Protein AF-A0A392P7M0-F1 (afdb_monomer_lite)

pLDDT: mean 86.57, std 10.24, range [55.88, 96.44]

Foldseek 3Di:
DQVPDPVNVVLLVVLQPDDDDDPPVVRVVVSVVSSVVSSVVCCCVPVNPLVVQLVVLVVQLVVLVVCCVVVNDDPVSVVSNVVSVVSNVVSVVSVVVVVVVVVVVCCVVPVVVPDCVPVD

Structure (mmCIF, N/CA/C/O backbone):
data_AF-A0A392P7M0-F1
#
_entry.id   AF-A0A392P7M0-F1
#
loop_
_atom_site.group_PDB
_atom_site.id
_atom_site.type_symbol
_atom_site.label_atom_id
_atom_site.label_alt_id
_atom_site.label_comp_id
_atom_site.label_asym_id
_atom_site.label_entity_id
_atom_site.label_seq_id
_atom_site.pdbx_PDB_ins_code
_atom_site.Cartn_x
_atom_site.Cartn_y
_atom_site.Cartn_z
_atom_site.occupancy
_atom_site.B_iso_or_equiv
_atom_site.auth_seq_id
_atom_site.auth_comp_id
_atom_site.auth_asym_id
_atom_site.auth_atom_id
_atom_site.pdbx_PDB_model_num
ATOM 1 N N . MET A 1 1 ? -11.468 -2.140 -0.548 1.00 60.75 1 MET A N 1
ATOM 2 C CA . MET A 1 1 ? -10.012 -2.309 -0.384 1.00 60.75 1 MET A CA 1
ATOM 3 C C . MET A 1 1 ? -9.651 -3.220 0.798 1.00 60.75 1 MET A C 1
ATOM 5 O O . MET A 1 1 ? -9.309 -4.361 0.562 1.00 60.75 1 MET A O 1
ATOM 9 N N . TRP A 1 2 ? -9.828 -2.813 2.058 1.00 70.56 2 TRP A N 1
ATOM 10 C CA . TRP A 1 2 ? -9.621 -3.670 3.245 1.00 70.56 2 TRP A CA 1
ATOM 11 C C . TRP A 1 2 ? -10.801 -4.584 3.622 1.00 70.56 2 TRP A C 1
ATOM 13 O O . TRP A 1 2 ? -10.614 -5.767 3.862 1.00 70.56 2 TRP A O 1
ATOM 23 N N . SER A 1 3 ? -12.031 -4.063 3.653 1.00 68.94 3 SER A N 1
ATOM 24 C CA . SER A 1 3 ? -13.240 -4.804 4.061 1.00 68.94 3 SER A CA 1
ATOM 25 C C . SER A 1 3 ? -13.687 -5.896 3.083 1.00 68.94 3 SER A C 1
ATOM 27 O O . SER A 1 3 ? -14.478 -6.755 3.455 1.00 68.94 3 SER A O 1
ATOM 29 N N . LEU A 1 4 ? -13.195 -5.843 1.843 1.00 71.56 4 LEU A N 1
ATOM 30 C CA . LEU A 1 4 ? -13.484 -6.819 0.788 1.00 71.56 4 LEU A CA 1
ATOM 31 C C . LEU A 1 4 ? -12.429 -7.931 0.719 1.00 71.56 4 LEU A C 1
ATOM 33 O O . LEU A 1 4 ? -12.645 -8.921 0.033 1.00 71.56 4 LEU A O 1
ATOM 37 N N . HIS A 1 5 ? -11.296 -7.767 1.408 1.00 78.88 5 HIS A N 1
ATOM 38 C CA . HIS A 1 5 ? -10.253 -8.781 1.450 1.00 78.88 5 HIS A CA 1
ATOM 39 C C . HIS A 1 5 ? -10.691 -9.918 2.379 1.00 78.88 5 HIS A C 1
ATOM 41 O O . HIS A 1 5 ? -11.083 -9.661 3.520 1.00 78.88 5 HIS A O 1
ATOM 47 N N . GLU A 1 6 ? -10.600 -11.166 1.919 1.00 79.62 6 GLU A N 1
ATOM 48 C CA . GLU A 1 6 ? -11.081 -12.342 2.664 1.00 79.62 6 GLU A CA 1
ATOM 49 C C . GLU A 1 6 ? -10.452 -12.438 4.064 1.00 79.62 6 GLU A C 1
ATOM 51 O O . GLU A 1 6 ? -11.152 -12.633 5.062 1.00 79.62 6 GLU A O 1
ATOM 56 N N . ASP A 1 7 ? -9.148 -12.161 4.162 1.00 85.06 7 ASP A N 1
ATOM 57 C CA . ASP A 1 7 ? -8.425 -12.158 5.439 1.00 85.06 7 ASP A CA 1
ATOM 58 C C . ASP A 1 7 ? -8.918 -11.128 6.455 1.00 85.06 7 ASP A C 1
ATOM 60 O O . ASP A 1 7 ? -8.774 -11.344 7.658 1.00 85.06 7 ASP A O 1
ATOM 64 N N . CYS A 1 8 ? -9.552 -10.035 6.024 1.00 86.12 8 CYS A N 1
ATOM 65 C CA . CYS A 1 8 ? -10.062 -9.020 6.944 1.00 86.12 8 CYS A CA 1
ATOM 66 C C . CYS A 1 8 ? -11.082 -9.626 7.917 1.00 86.12 8 CYS A C 1
ATOM 68 O O . CYS A 1 8 ? -10.995 -9.440 9.135 1.00 86.12 8 CYS A O 1
ATOM 70 N N . LYS A 1 9 ? -12.007 -10.442 7.394 1.00 88.06 9 LYS A N 1
ATOM 71 C CA . LYS A 1 9 ? -13.014 -11.140 8.204 1.00 88.06 9 LYS A CA 1
ATOM 72 C C . LYS A 1 9 ? -12.368 -12.160 9.142 1.00 88.06 9 LYS A C 1
ATOM 74 O O . LYS A 1 9 ? -12.773 -12.266 10.304 1.00 88.06 9 LYS A O 1
ATOM 79 N N . ASN A 1 10 ? -11.348 -12.871 8.667 1.00 90.75 10 ASN A N 1
ATOM 80 C CA . ASN A 1 10 ? -10.620 -13.869 9.453 1.00 90.75 10 ASN A CA 1
ATOM 81 C C . ASN A 1 10 ? -9.851 -13.223 10.617 1.00 90.75 10 ASN A C 1
ATOM 83 O O . ASN A 1 10 ? -9.891 -13.715 11.748 1.00 90.75 10 ASN A O 1
ATOM 87 N N . ILE A 1 11 ? -9.215 -12.073 10.383 1.00 90.50 11 ILE A N 1
ATOM 88 C CA . ILE A 1 11 ? -8.482 -11.312 11.406 1.00 90.50 11 ILE A CA 1
ATOM 89 C C . ILE A 1 11 ? -9.434 -10.761 12.462 1.00 90.50 11 ILE A C 1
ATOM 91 O O . ILE A 1 11 ? -9.153 -10.863 13.659 1.00 90.50 11 ILE A O 1
ATOM 95 N N . ILE A 1 12 ? -10.576 -10.211 12.039 1.00 91.50 12 ILE A N 1
ATOM 96 C CA . ILE A 1 12 ? -11.597 -9.725 12.969 1.00 91.50 12 ILE A CA 1
ATOM 97 C C . ILE A 1 12 ? -12.090 -10.881 13.835 1.00 91.50 12 ILE A C 1
ATOM 99 O O . ILE A 1 12 ? -12.042 -10.778 15.058 1.00 91.50 12 ILE A O 1
ATOM 103 N N . THR A 1 13 ? -12.498 -11.990 13.218 1.00 91.62 13 THR A N 1
ATOM 104 C CA . THR A 1 13 ? -13.073 -13.141 13.928 1.00 91.62 13 THR A CA 1
ATOM 105 C C . THR A 1 13 ? -12.082 -13.729 14.929 1.00 91.62 13 THR A C 1
ATOM 107 O O . THR A 1 13 ? -12.406 -13.828 16.111 1.00 91.62 13 THR A O 1
ATOM 110 N N . SER A 1 14 ? -10.853 -14.026 14.496 1.00 93.25 14 SER A N 1
ATOM 111 C CA . SER A 1 14 ? -9.810 -14.599 15.361 1.00 93.25 14 SER A CA 1
ATOM 112 C C . SER A 1 14 ? -9.422 -13.673 16.518 1.00 93.25 14 SER A C 1
ATOM 114 O O . SER A 1 14 ? -9.274 -14.115 17.656 1.00 93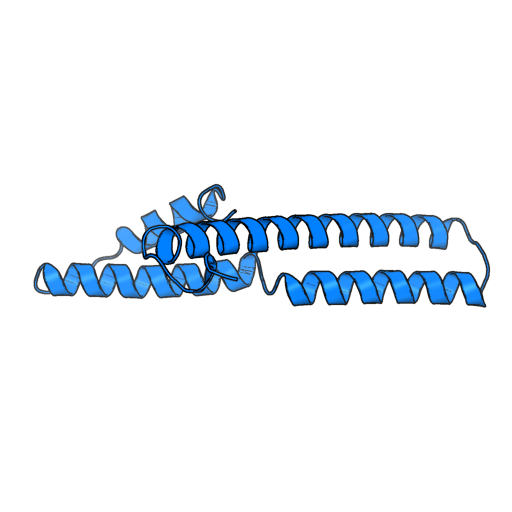.25 14 SER A O 1
ATOM 116 N N . SER A 1 15 ? -9.313 -12.364 16.266 1.00 93.06 15 SER A N 1
ATOM 117 C CA . SER A 1 15 ? -9.061 -11.373 17.316 1.00 93.06 15 SER A CA 1
ATOM 118 C C . SER A 1 15 ? -10.234 -11.241 18.288 1.00 93.06 15 SER A C 1
ATOM 120 O O . SER A 1 15 ? -10.032 -10.983 19.475 1.00 93.06 15 SER A O 1
ATOM 122 N N . TRP A 1 16 ? -11.471 -11.398 17.814 1.00 93.25 16 TRP A N 1
ATOM 123 C CA . TRP A 1 16 ? -12.661 -11.218 18.643 1.00 93.25 16 TRP A CA 1
ATOM 124 C C . TRP A 1 16 ? -12.946 -12.416 19.550 1.00 93.25 16 TRP A C 1
ATOM 126 O O . TRP A 1 16 ? -13.467 -12.229 20.654 1.00 93.25 16 TRP A O 1
ATOM 136 N N . THR A 1 17 ? -12.585 -13.627 19.120 1.00 92.75 17 THR A N 1
ATOM 137 C CA . THR A 1 17 ? -12.767 -14.869 19.890 1.00 92.75 17 THR A CA 1
ATOM 138 C C . THR A 1 17 ? -11.828 -14.987 21.084 1.00 92.75 17 THR A C 1
ATOM 140 O O . THR A 1 17 ? -12.154 -15.667 22.052 1.00 92.75 17 THR A O 1
ATOM 143 N N . GLU A 1 18 ? -10.684 -14.306 21.064 1.00 91.62 18 GLU A N 1
ATOM 144 C CA . GLU A 1 18 ? -9.751 -14.332 22.187 1.00 91.62 18 GLU A CA 1
ATOM 145 C C . GLU A 1 18 ? -10.363 -13.720 23.463 1.00 91.62 18 GLU A C 1
ATOM 147 O O . GLU A 1 18 ? -10.937 -12.618 23.456 1.00 91.62 18 GLU A O 1
ATOM 152 N N . VAL A 1 19 ? -10.180 -14.431 24.577 1.00 90.94 19 VAL A N 1
ATOM 153 C CA . VAL A 1 19 ? -10.733 -14.093 25.892 1.00 90.94 19 VAL A CA 1
ATOM 154 C C . VAL A 1 19 ? -10.088 -12.818 26.444 1.00 90.94 19 VAL A C 1
ATOM 1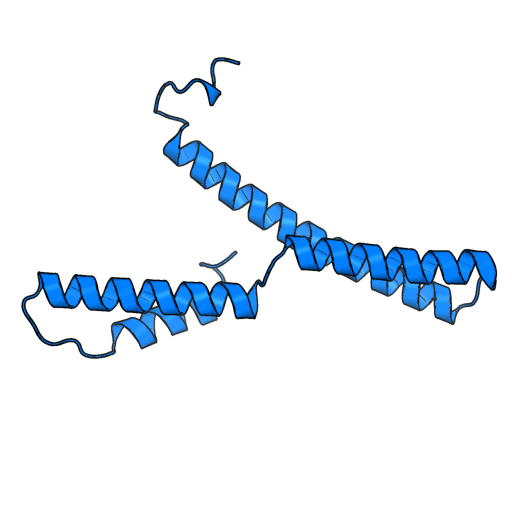56 O O . VAL A 1 19 ? -8.887 -12.594 26.309 1.00 90.94 19 VAL A O 1
ATOM 159 N N . ALA A 1 20 ? -10.903 -11.979 27.078 1.00 90.56 20 ALA A N 1
ATOM 160 C CA . ALA A 1 20 ? -10.463 -10.872 27.918 1.00 90.56 20 ALA A CA 1
ATOM 161 C C . ALA A 1 20 ? -11.323 -10.886 29.186 1.00 90.56 20 ALA A C 1
ATOM 163 O O . ALA A 1 20 ? -12.530 -11.117 29.105 1.00 90.56 20 ALA A O 1
ATOM 164 N N . ILE A 1 21 ? -10.698 -10.681 30.344 1.00 91.62 21 ILE A N 1
ATOM 165 C CA . ILE A 1 21 ? -11.340 -10.788 31.658 1.00 91.62 21 ILE A CA 1
ATOM 166 C C . ILE A 1 21 ? -11.402 -9.396 32.283 1.00 91.62 21 ILE A C 1
ATOM 168 O O . ILE A 1 21 ? -10.419 -8.660 32.263 1.00 91.62 21 ILE A O 1
ATOM 172 N N . GLY A 1 22 ? -12.560 -9.032 32.826 1.00 93.25 22 GLY A N 1
ATOM 173 C CA . GLY A 1 22 ? -12.791 -7.754 33.491 1.00 93.25 22 GLY A CA 1
ATOM 174 C C . GLY A 1 22 ? -14.254 -7.342 33.400 1.00 93.25 22 GLY A C 1
ATOM 175 O O . GLY A 1 22 ? -15.111 -8.132 33.003 1.00 93.25 22 GLY A O 1
ATOM 176 N N . CYS A 1 23 ? -14.554 -6.090 33.748 1.00 94.75 23 CYS A N 1
ATOM 177 C CA . CYS A 1 23 ? -15.900 -5.560 33.549 1.00 94.75 23 CYS A CA 1
ATOM 178 C C . CYS A 1 23 ? -16.229 -5.458 32.044 1.00 94.75 23 CYS A C 1
ATOM 180 O O . CYS A 1 23 ? -15.314 -5.313 31.226 1.00 94.75 23 CYS A O 1
ATOM 182 N N . PRO A 1 24 ? -17.515 -5.481 31.648 1.00 93.38 24 PRO A N 1
ATOM 183 C CA . PRO A 1 24 ? -17.906 -5.474 30.235 1.00 93.38 24 PRO A CA 1
ATOM 184 C C . PRO A 1 24 ? -17.261 -4.350 29.409 1.00 93.38 24 PRO A C 1
ATOM 186 O O . PRO A 1 24 ? -16.813 -4.577 28.286 1.00 93.38 24 PRO A O 1
ATOM 189 N N . MET A 1 25 ? -17.137 -3.152 29.992 1.00 94.88 25 MET A N 1
ATOM 190 C CA . MET A 1 25 ? -16.510 -2.002 29.333 1.00 94.88 25 MET A CA 1
ATOM 191 C C . MET A 1 25 ? -15.006 -2.205 29.103 1.00 94.88 25 MET A C 1
ATOM 193 O O . MET A 1 25 ? -14.479 -1.865 28.043 1.00 94.88 25 MET A O 1
ATOM 197 N N . TYR A 1 26 ? -14.312 -2.799 30.077 1.00 95.25 26 TYR A N 1
ATOM 198 C CA . TYR A 1 26 ? -12.895 -3.130 29.956 1.00 95.25 26 TYR A CA 1
ATOM 199 C C . TYR A 1 26 ? -12.668 -4.202 28.886 1.00 95.25 26 TYR A C 1
ATOM 201 O O . TYR A 1 26 ? -11.817 -4.033 28.014 1.00 95.25 26 TYR A O 1
ATOM 209 N N . VAL A 1 27 ? -13.477 -5.267 28.902 1.00 94.69 27 VAL A N 1
ATOM 210 C CA . VAL A 1 27 ? -13.421 -6.351 27.910 1.00 94.69 27 VAL A CA 1
ATOM 211 C C . VAL A 1 27 ? -13.581 -5.795 26.496 1.00 94.69 27 VAL A C 1
ATOM 213 O O . VAL A 1 27 ? -12.784 -6.120 25.616 1.00 94.69 27 VAL A O 1
ATOM 216 N N . LEU A 1 28 ? -14.561 -4.912 26.281 1.00 93.75 28 LEU A N 1
ATOM 217 C CA . LEU A 1 28 ? -14.767 -4.260 24.989 1.00 93.75 28 LEU A CA 1
ATOM 218 C C . LEU A 1 28 ? -13.547 -3.428 24.565 1.00 93.75 28 LEU A C 1
ATOM 220 O O . LEU A 1 28 ? -13.074 -3.568 23.437 1.00 93.75 28 LEU A O 1
ATOM 224 N N . ASN A 1 29 ? -13.012 -2.595 25.463 1.00 95.19 29 ASN A N 1
ATOM 225 C CA . ASN A 1 29 ? -11.856 -1.749 25.169 1.00 95.19 29 ASN A CA 1
ATOM 226 C C . ASN A 1 29 ? -10.625 -2.578 24.768 1.00 95.19 29 ASN A C 1
ATOM 228 O O . ASN A 1 29 ? -9.997 -2.294 23.747 1.00 95.19 29 ASN A O 1
ATOM 232 N N . VAL A 1 30 ? -10.323 -3.639 25.522 1.00 95.38 30 VAL A N 1
ATOM 233 C CA . VAL A 1 30 ? -9.193 -4.537 25.243 1.00 95.38 30 VAL A CA 1
ATOM 234 C C . VAL A 1 30 ? -9.354 -5.213 23.884 1.00 95.38 30 VAL A C 1
ATOM 236 O O . VAL A 1 30 ? -8.418 -5.199 23.081 1.00 95.38 30 VAL A O 1
ATOM 239 N N . LYS A 1 31 ? -10.546 -5.749 23.586 1.00 94.88 31 LYS A N 1
ATOM 240 C CA . LYS A 1 31 ? -10.826 -6.388 22.292 1.00 94.88 31 LYS A CA 1
ATOM 241 C C . LYS A 1 31 ? -10.658 -5.415 21.125 1.00 94.88 31 LYS A C 1
ATOM 243 O O . LYS A 1 31 ? -10.012 -5.761 20.137 1.00 94.88 31 LYS A O 1
ATOM 248 N N . LEU A 1 32 ? -11.168 -4.188 21.254 1.00 94.94 32 LEU A N 1
ATOM 249 C CA . LEU A 1 32 ? -11.025 -3.146 20.233 1.00 94.94 32 LEU A CA 1
ATOM 250 C C . LEU A 1 32 ? -9.569 -2.711 20.043 1.00 94.94 32 LEU A C 1
ATOM 252 O O . LEU A 1 32 ? -9.115 -2.582 18.906 1.00 94.94 32 LEU A O 1
ATOM 256 N N . LYS A 1 33 ? -8.822 -2.507 21.134 1.00 95.00 33 LYS A N 1
ATOM 257 C CA . LYS A 1 33 ? -7.408 -2.115 21.077 1.00 95.00 33 LYS A CA 1
ATOM 258 C C . LYS A 1 33 ? -6.570 -3.187 20.382 1.00 95.00 33 LYS A C 1
ATOM 260 O O . LYS A 1 33 ? -5.852 -2.876 19.437 1.00 95.00 33 LYS A O 1
ATOM 265 N N . ARG A 1 34 ? -6.742 -4.452 20.774 1.00 94.81 34 ARG A N 1
ATOM 266 C CA . ARG A 1 34 ? -6.074 -5.591 20.131 1.00 94.81 34 ARG A CA 1
ATOM 267 C C . ARG A 1 34 ? -6.426 -5.694 18.649 1.00 94.81 34 ARG A C 1
ATOM 269 O O . ARG A 1 34 ? -5.537 -5.869 17.819 1.00 94.81 34 ARG A O 1
ATOM 276 N N . LEU A 1 35 ? -7.711 -5.585 18.309 1.00 94.38 35 LEU A N 1
ATOM 277 C CA . LEU A 1 35 ? -8.155 -5.637 16.919 1.00 94.38 35 LEU A CA 1
ATOM 278 C C . LEU A 1 35 ? -7.523 -4.517 16.086 1.00 94.38 35 LEU A C 1
ATOM 280 O O . LEU A 1 35 ? -7.023 -4.781 14.996 1.00 94.38 35 LEU A O 1
ATOM 284 N N . LYS A 1 36 ? -7.496 -3.288 16.609 1.00 92.69 36 LYS A N 1
ATOM 285 C CA . LYS A 1 36 ? -6.849 -2.146 15.958 1.00 92.69 36 LYS A CA 1
ATOM 286 C C . LYS A 1 36 ? -5.376 -2.424 15.661 1.00 92.69 36 LYS A C 1
ATOM 288 O O . LYS A 1 36 ? -4.925 -2.119 14.559 1.00 92.69 36 LYS A O 1
ATOM 293 N N . ASP A 1 37 ? -4.639 -2.984 16.614 1.00 92.75 37 ASP A N 1
ATOM 294 C CA . ASP A 1 37 ? -3.212 -3.259 16.436 1.00 92.75 37 ASP A CA 1
ATOM 295 C C . ASP A 1 37 ? -2.980 -4.365 15.397 1.00 92.75 37 ASP A C 1
ATOM 297 O O . ASP A 1 37 ? -2.173 -4.183 14.486 1.00 92.75 37 ASP A O 1
ATOM 301 N N . LYS A 1 38 ? -3.766 -5.451 15.434 1.00 91.69 38 LYS A N 1
ATOM 302 C CA . LYS A 1 38 ? -3.715 -6.506 14.406 1.00 91.69 38 LYS A CA 1
ATOM 303 C C . LYS A 1 38 ? -4.031 -5.978 13.007 1.00 91.69 38 LYS A C 1
ATOM 305 O O . LYS A 1 38 ? -3.298 -6.271 12.068 1.00 91.69 38 LYS A O 1
ATOM 310 N N . LEU A 1 39 ? -5.084 -5.170 12.867 1.00 89.75 39 LEU A N 1
ATOM 311 C CA . LEU A 1 39 ? -5.458 -4.574 11.581 1.00 89.75 39 LEU A CA 1
ATOM 312 C C . LEU A 1 39 ? -4.392 -3.603 11.067 1.00 89.75 39 LEU A C 1
ATOM 314 O O . LEU A 1 39 ? -4.152 -3.553 9.866 1.00 89.75 39 LEU A O 1
ATOM 318 N N . LYS A 1 40 ? -3.726 -2.851 11.952 1.00 87.50 40 LYS A N 1
ATOM 319 C CA . LYS A 1 40 ? -2.605 -1.983 11.564 1.00 87.50 40 LYS A CA 1
ATOM 320 C C . LYS A 1 40 ? -1.428 -2.779 11.011 1.00 87.50 40 LYS A C 1
ATOM 322 O O . LYS A 1 40 ? -0.888 -2.392 9.977 1.00 87.50 40 LYS A O 1
ATOM 327 N N . THR A 1 41 ? -1.035 -3.852 11.694 1.00 88.69 41 THR A N 1
ATOM 328 C CA . THR A 1 41 ? 0.058 -4.723 11.246 1.00 88.69 41 THR A CA 1
ATOM 329 C C . THR A 1 41 ? -0.290 -5.373 9.915 1.00 88.69 41 THR A C 1
ATOM 331 O O . THR A 1 41 ? 0.447 -5.197 8.952 1.00 88.69 41 THR A O 1
ATOM 334 N N . TRP A 1 42 ? -1.469 -5.990 9.819 1.00 89.50 42 TRP A N 1
ATOM 335 C CA . TRP A 1 42 ? -1.944 -6.610 8.584 1.00 89.50 42 TRP A CA 1
ATOM 336 C C . TRP A 1 42 ? -2.016 -5.623 7.417 1.00 89.50 42 TRP A C 1
ATOM 338 O O . TRP A 1 42 ? -1.551 -5.922 6.322 1.00 89.50 42 TRP A O 1
ATOM 348 N N . ASN A 1 43 ? -2.521 -4.407 7.648 1.00 84.62 43 ASN A N 1
ATOM 349 C CA . ASN A 1 43 ? -2.563 -3.382 6.611 1.00 84.62 43 ASN A CA 1
ATOM 350 C C . ASN A 1 43 ? -1.159 -3.033 6.096 1.00 84.62 43 ASN A C 1
ATOM 352 O O . ASN A 1 43 ? -0.968 -2.838 4.900 1.00 84.62 43 ASN A O 1
ATOM 356 N N . LYS A 1 44 ? -0.165 -2.974 6.989 1.00 82.25 44 LYS A N 1
ATOM 357 C CA . LYS A 1 44 ? 1.228 -2.729 6.604 1.00 82.25 44 LYS A CA 1
ATOM 358 C C . LYS A 1 44 ? 1.852 -3.926 5.880 1.00 82.25 44 LYS A C 1
ATOM 360 O O . LYS A 1 44 ? 2.666 -3.713 4.996 1.00 82.25 44 LYS A O 1
ATOM 365 N N . GLU A 1 45 ? 1.510 -5.154 6.243 1.00 83.44 45 GLU A N 1
ATOM 366 C CA . GLU A 1 45 ? 2.081 -6.355 5.620 1.00 83.44 45 GLU A CA 1
ATOM 367 C C . GLU A 1 45 ? 1.472 -6.648 4.245 1.00 83.44 45 GLU A C 1
ATOM 369 O O . GLU A 1 45 ? 2.200 -6.989 3.319 1.00 83.44 45 GLU A O 1
ATOM 374 N N . VAL A 1 46 ? 0.157 -6.474 4.094 1.00 81.12 46 VAL A N 1
ATOM 375 C CA . VAL A 1 46 ? -0.568 -6.822 2.861 1.00 81.12 46 VAL A CA 1
ATOM 376 C C . VAL A 1 46 ? -0.634 -5.663 1.874 1.00 81.12 46 VAL A C 1
ATOM 378 O O . VAL A 1 46 ? -0.420 -5.858 0.680 1.00 81.12 46 VAL A O 1
ATOM 381 N N . PHE A 1 47 ? -0.910 -4.448 2.351 1.00 76.06 47 PHE A N 1
ATOM 382 C CA . PHE A 1 47 ? -1.046 -3.273 1.482 1.00 76.06 47 PHE A CA 1
ATOM 383 C C . PHE A 1 47 ? 0.196 -2.377 1.496 1.00 76.06 47 PHE A C 1
ATOM 385 O O . PHE A 1 47 ? 0.372 -1.568 0.584 1.00 76.06 47 PHE A O 1
ATOM 392 N N . GLY A 1 48 ? 1.075 -2.528 2.493 1.00 80.12 48 GLY A N 1
ATOM 393 C CA . GLY A 1 48 ? 2.340 -1.801 2.572 1.00 80.12 48 GLY A CA 1
ATOM 394 C C . GLY A 1 48 ? 2.184 -0.287 2.527 1.00 80.12 48 GLY A C 1
ATOM 395 O O . GLY A 1 48 ? 1.172 0.288 2.937 1.00 80.12 48 GLY A O 1
ATOM 396 N N . ASN A 1 49 ? 3.233 0.376 2.042 1.00 83.50 49 ASN A N 1
ATOM 397 C CA . ASN A 1 49 ? 3.149 1.779 1.670 1.00 83.50 49 ASN A CA 1
ATOM 398 C C . ASN A 1 49 ? 2.904 1.872 0.164 1.00 83.50 49 ASN A C 1
ATOM 400 O O . ASN A 1 49 ? 3.839 1.781 -0.628 1.00 83.50 49 ASN A O 1
ATOM 404 N N . VAL A 1 50 ? 1.647 2.106 -0.210 1.00 85.31 50 VAL A N 1
ATOM 405 C CA . VAL A 1 50 ? 1.223 2.235 -1.611 1.00 85.31 50 VAL A CA 1
ATOM 406 C C . VAL A 1 50 ? 2.038 3.291 -2.372 1.00 85.31 50 VAL A C 1
ATOM 408 O O . VAL A 1 50 ? 2.382 3.086 -3.530 1.00 85.31 50 VAL A O 1
ATOM 411 N N . HIS A 1 51 ? 2.454 4.371 -1.704 1.00 86.75 51 HIS A N 1
ATOM 412 C CA . HIS A 1 51 ? 3.288 5.416 -2.310 1.00 86.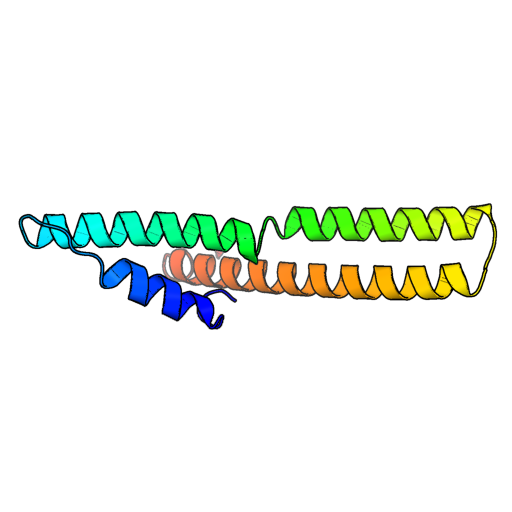75 51 HIS A CA 1
ATOM 413 C C . HIS A 1 51 ? 4.712 4.925 -2.586 1.00 86.75 51 HIS A C 1
ATOM 415 O O . HIS A 1 51 ? 5.309 5.296 -3.592 1.00 86.75 51 HIS A O 1
ATOM 421 N N . SER A 1 52 ? 5.262 4.095 -1.693 1.00 88.69 52 SER A N 1
ATOM 422 C CA . SER A 1 52 ? 6.567 3.469 -1.912 1.00 88.69 52 SER A CA 1
ATOM 423 C C . SER A 1 52 ? 6.509 2.497 -3.085 1.00 88.69 52 SER A C 1
ATOM 425 O O . SER A 1 52 ? 7.392 2.551 -3.928 1.00 88.69 52 SER A O 1
ATOM 427 N N . TYR A 1 53 ? 5.445 1.693 -3.199 1.00 88.94 53 TYR A N 1
ATOM 428 C CA . TYR A 1 53 ? 5.293 0.766 -4.324 1.00 88.94 53 TYR A CA 1
ATOM 429 C C . TYR A 1 53 ? 5.234 1.471 -5.679 1.00 88.94 53 TYR A C 1
ATOM 431 O O . TYR A 1 53 ? 5.908 1.030 -6.604 1.00 88.94 53 TYR A O 1
ATOM 439 N N . VAL A 1 54 ? 4.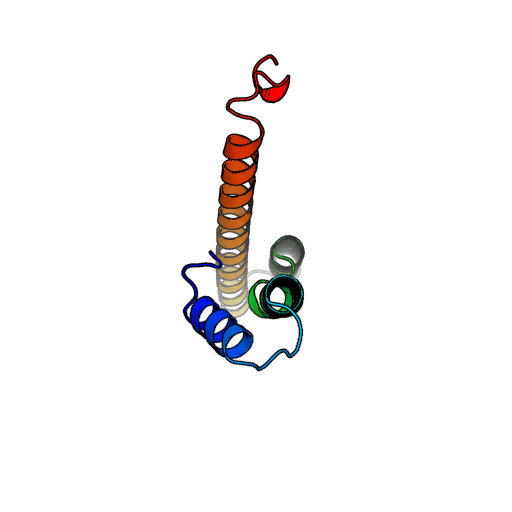491 2.579 -5.788 1.00 92.88 54 VAL A N 1
ATOM 440 C CA . VAL A 1 54 ? 4.480 3.393 -7.016 1.00 92.88 54 VAL A CA 1
ATOM 441 C C . VAL A 1 54 ? 5.882 3.919 -7.314 1.00 92.88 54 VAL A C 1
ATOM 443 O O . VAL A 1 54 ? 6.399 3.694 -8.402 1.00 92.88 54 VAL A O 1
ATOM 446 N N . LYS A 1 55 ? 6.548 4.524 -6.323 1.00 93.62 55 LYS A N 1
ATOM 447 C CA . LYS A 1 55 ? 7.896 5.083 -6.493 1.00 93.62 55 LYS A CA 1
ATOM 448 C C . LYS A 1 55 ? 8.931 4.035 -6.914 1.00 93.62 55 LYS A C 1
ATOM 450 O O . LYS A 1 55 ? 9.830 4.331 -7.698 1.00 93.62 55 LYS A O 1
ATOM 455 N N . ASP A 1 56 ? 8.849 2.829 -6.363 1.00 93.94 56 ASP A N 1
ATOM 456 C CA . ASP A 1 56 ? 9.776 1.747 -6.687 1.00 93.94 56 ASP A CA 1
ATOM 457 C C . ASP A 1 56 ? 9.485 1.164 -8.082 1.00 93.94 56 ASP A C 1
ATOM 459 O O . ASP A 1 56 ? 10.424 0.896 -8.833 1.00 93.94 56 ASP A O 1
ATOM 463 N N . ALA A 1 57 ? 8.209 1.059 -8.475 1.00 94.25 57 ALA A N 1
ATOM 464 C CA . ALA A 1 57 ? 7.815 0.662 -9.827 1.00 94.25 57 ALA A CA 1
ATOM 465 C C . ALA A 1 57 ? 8.254 1.693 -10.885 1.00 94.25 57 ALA A C 1
ATOM 467 O O . ALA A 1 57 ? 8.834 1.311 -11.901 1.00 94.25 57 ALA A O 1
ATOM 468 N N . GLU A 1 58 ? 8.077 2.992 -10.617 1.00 95.44 58 GLU A N 1
ATOM 469 C CA . GLU A 1 58 ? 8.560 4.083 -11.478 1.00 95.44 58 GLU A CA 1
ATOM 470 C C . GLU A 1 58 ? 10.076 4.013 -11.677 1.00 95.44 58 GLU A C 1
ATOM 472 O O . GLU A 1 58 ? 10.562 4.091 -12.804 1.00 95.44 58 GLU A O 1
ATOM 477 N N . LYS A 1 59 ? 10.839 3.816 -10.594 1.00 96.44 59 LYS A N 1
ATOM 478 C CA . LYS A 1 59 ? 12.299 3.663 -10.674 1.00 96.44 59 LYS A CA 1
ATOM 479 C C . LYS A 1 59 ? 12.714 2.449 -11.499 1.00 96.44 59 LYS A C 1
ATOM 481 O O . LYS A 1 59 ? 13.669 2.544 -12.264 1.00 96.44 59 LYS A O 1
ATOM 486 N N . SER A 1 60 ? 12.026 1.319 -11.336 1.00 95.31 60 SER A N 1
ATOM 487 C CA . SER A 1 60 ? 12.301 0.108 -12.115 1.00 95.31 60 SER A CA 1
ATOM 488 C C . SER A 1 60 ? 12.071 0.351 -13.605 1.00 95.31 60 SER A C 1
ATOM 490 O O . SER A 1 60 ? 12.916 -0.014 -14.421 1.00 95.31 60 SER A O 1
ATOM 492 N N . LEU A 1 61 ? 10.964 1.009 -13.959 1.00 95.44 61 LEU A N 1
ATOM 493 C CA . LEU A 1 61 ? 10.655 1.359 -15.342 1.00 95.44 61 LEU A CA 1
ATOM 494 C C . LEU A 1 61 ? 11.692 2.335 -15.918 1.00 95.44 61 LEU A C 1
ATOM 496 O O . LEU A 1 61 ? 12.247 2.078 -16.983 1.00 95.44 61 LEU A O 1
ATOM 500 N N . GLN A 1 62 ? 12.030 3.398 -15.181 1.00 95.94 62 GLN A N 1
ATOM 501 C CA . GLN A 1 62 ? 13.061 4.362 -15.581 1.00 95.94 62 GLN A CA 1
ATOM 502 C C . GLN A 1 62 ? 14.427 3.705 -15.792 1.00 95.94 62 GLN A C 1
ATOM 504 O O . GLN A 1 62 ? 15.160 4.083 -16.707 1.00 95.94 62 GLN A O 1
ATOM 509 N N . HIS A 1 63 ? 14.784 2.726 -14.958 1.00 95.25 63 HIS A N 1
ATOM 510 C CA . HIS A 1 63 ? 16.034 1.990 -15.102 1.00 95.25 63 HIS A CA 1
ATOM 511 C C . HIS A 1 63 ? 16.075 1.206 -16.419 1.00 95.25 63 HIS A C 1
ATOM 513 O O . HIS A 1 63 ? 17.037 1.342 -17.172 1.00 95.25 63 HIS A O 1
ATOM 519 N N . ILE A 1 64 ? 15.012 0.460 -16.732 1.00 93.38 64 ILE A N 1
ATOM 520 C CA . ILE A 1 64 ? 14.907 -0.318 -17.975 1.00 93.38 64 ILE A CA 1
ATOM 521 C C . ILE A 1 64 ? 14.903 0.609 -19.198 1.00 93.38 64 ILE A C 1
ATOM 523 O O . ILE A 1 64 ? 15.623 0.364 -20.162 1.00 93.38 64 ILE A O 1
ATOM 527 N N . GLN A 1 65 ? 14.172 1.722 -19.142 1.00 92.88 65 GLN A N 1
ATOM 528 C CA . GLN A 1 65 ? 14.152 2.718 -20.219 1.00 92.88 65 GLN A CA 1
ATOM 529 C C . GLN A 1 65 ? 15.522 3.364 -20.443 1.00 92.88 65 GLN A C 1
ATOM 531 O O . GLN A 1 65 ? 15.924 3.596 -21.582 1.00 92.88 65 GLN A O 1
ATOM 536 N N . SER A 1 66 ? 16.274 3.601 -19.366 1.00 94.12 66 SER A N 1
ATOM 537 C CA . SER A 1 66 ? 17.651 4.094 -19.458 1.00 94.12 66 SER A CA 1
ATOM 538 C C . SER A 1 66 ? 18.579 3.067 -20.112 1.00 94.12 66 SER A C 1
ATOM 540 O O . SER A 1 66 ? 19.424 3.449 -20.916 1.00 94.12 66 SER A O 1
ATOM 542 N N . GLN A 1 67 ? 18.411 1.774 -19.814 1.00 92.69 67 GLN A N 1
ATOM 543 C CA . GLN A 1 67 ? 19.160 0.698 -20.474 1.00 92.69 67 GLN A CA 1
ATOM 544 C C . GLN A 1 67 ? 18.832 0.619 -21.967 1.00 92.69 67 GLN A C 1
ATOM 546 O O . GLN A 1 67 ? 19.745 0.582 -22.781 1.00 92.69 67 GLN A O 1
ATOM 551 N N . ILE A 1 68 ? 17.551 0.700 -22.344 1.00 92.50 68 ILE A N 1
ATOM 552 C CA . ILE A 1 68 ? 17.126 0.741 -23.754 1.00 92.50 68 ILE A CA 1
ATOM 553 C C . ILE A 1 68 ? 17.747 1.938 -24.485 1.00 92.50 68 ILE A C 1
ATOM 555 O O . ILE A 1 68 ? 18.193 1.809 -25.623 1.00 92.50 68 ILE A O 1
ATOM 559 N N . HIS A 1 69 ? 17.808 3.104 -23.837 1.00 90.75 69 HIS A N 1
ATOM 560 C CA . HIS A 1 69 ? 18.410 4.300 -24.426 1.00 90.75 69 HIS A CA 1
ATOM 561 C C . HIS A 1 69 ? 19.927 4.155 -24.653 1.00 90.75 69 HIS A C 1
ATOM 563 O O . HIS A 1 69 ? 20.459 4.727 -25.603 1.00 90.75 69 HIS A O 1
ATOM 569 N N . LEU A 1 70 ? 20.635 3.431 -23.780 1.00 91.25 70 LEU A N 1
ATOM 570 C CA . LEU A 1 70 ? 22.090 3.249 -23.858 1.00 91.25 70 LEU A CA 1
ATOM 571 C C . LEU A 1 70 ? 22.497 2.098 -24.786 1.00 91.25 70 LEU A C 1
ATOM 573 O O . LEU A 1 70 ? 23.374 2.276 -25.629 1.00 91.25 70 LEU A O 1
ATOM 577 N N . ASP A 1 71 ? 21.853 0.943 -24.634 1.00 87.88 71 ASP A N 1
ATOM 578 C CA . ASP A 1 71 ? 22.238 -0.315 -25.283 1.00 87.88 71 ASP A CA 1
ATOM 579 C C . ASP A 1 71 ? 21.431 -0.589 -26.568 1.00 87.88 71 ASP A C 1
ATOM 581 O O . ASP A 1 71 ? 21.754 -1.499 -27.335 1.00 87.88 71 ASP A O 1
ATOM 585 N N . GLY A 1 72 ? 20.397 0.218 -26.834 1.00 85.75 72 GLY A N 1
ATOM 586 C CA . GLY A 1 72 ? 19.474 0.053 -27.951 1.00 85.75 72 GLY A CA 1
ATOM 587 C C . GLY A 1 72 ? 18.328 -0.918 -27.655 1.00 85.75 72 GLY A C 1
ATOM 588 O O . GLY A 1 72 ? 18.198 -1.493 -26.573 1.00 85.75 72 GLY A O 1
ATOM 589 N N . HIS A 1 73 ? 17.450 -1.099 -28.642 1.00 85.94 73 HIS A N 1
ATOM 590 C CA . HIS A 1 73 ? 16.305 -1.997 -28.507 1.00 85.94 73 HIS A CA 1
ATOM 591 C C . HIS A 1 73 ? 16.730 -3.467 -28.621 1.00 85.94 73 HIS A C 1
ATOM 593 O O . HIS A 1 73 ? 17.384 -3.869 -29.581 1.00 85.94 73 HIS A O 1
ATOM 599 N N . SER A 1 74 ? 16.292 -4.274 -27.654 1.00 91.38 74 SER A N 1
ATOM 600 C CA . SER A 1 74 ? 16.399 -5.734 -27.648 1.00 91.38 74 SER A CA 1
ATOM 601 C C . SER A 1 74 ? 15.052 -6.326 -27.247 1.00 91.38 74 SER A C 1
ATOM 603 O O . SER A 1 74 ? 14.377 -5.770 -26.377 1.00 91.38 74 SER A O 1
ATOM 605 N N . ASP A 1 75 ? 14.677 -7.467 -27.829 1.00 90.12 75 ASP A N 1
ATOM 606 C CA . ASP A 1 75 ? 13.414 -8.153 -27.523 1.00 90.12 75 ASP A CA 1
ATOM 607 C C . ASP A 1 75 ? 13.263 -8.428 -26.019 1.00 90.12 75 ASP A C 1
ATOM 609 O O . ASP A 1 75 ? 12.186 -8.250 -25.451 1.00 90.12 75 ASP A O 1
ATOM 613 N N . ALA A 1 76 ? 14.360 -8.786 -25.342 1.00 91.62 76 ALA A N 1
ATOM 614 C CA . ALA A 1 76 ? 14.362 -9.015 -23.899 1.00 91.62 76 ALA A CA 1
ATOM 615 C C . ALA A 1 76 ? 14.052 -7.732 -23.108 1.00 91.62 76 ALA A C 1
ATOM 617 O O . ALA A 1 76 ? 13.235 -7.758 -22.189 1.00 91.62 76 ALA A O 1
ATOM 618 N N . LEU A 1 77 ? 14.654 -6.600 -23.490 1.00 90.75 77 LEU A N 1
ATOM 619 C CA . LEU A 1 77 ? 14.420 -5.313 -22.830 1.00 90.75 77 LEU A CA 1
ATOM 620 C C . LEU A 1 77 ? 12.995 -4.802 -23.071 1.00 90.75 77 LEU A C 1
ATOM 622 O O . LEU A 1 77 ? 12.389 -4.264 -22.150 1.00 90.75 77 LEU A O 1
ATOM 626 N N . MET A 1 78 ? 12.427 -5.024 -24.261 1.00 91.25 78 MET A N 1
ATOM 627 C CA . MET A 1 78 ? 11.035 -4.656 -24.555 1.00 91.25 78 MET A CA 1
ATOM 628 C C . MET A 1 78 ? 10.032 -5.486 -23.742 1.00 91.25 78 MET A C 1
ATOM 630 O O . MET A 1 78 ? 9.019 -4.957 -23.281 1.00 91.25 78 MET A O 1
ATOM 634 N N . ILE A 1 79 ? 10.308 -6.778 -23.526 1.00 93.81 79 ILE A N 1
ATOM 635 C CA . ILE A 1 79 ? 9.495 -7.621 -22.636 1.00 93.81 79 ILE A CA 1
ATOM 636 C C . ILE A 1 79 ? 9.578 -7.096 -21.197 1.00 93.81 79 ILE A C 1
ATOM 638 O O . ILE A 1 79 ? 8.541 -6.892 -20.566 1.00 93.81 79 ILE A O 1
ATOM 642 N N . MET A 1 80 ? 10.788 -6.813 -20.704 1.00 93.19 80 MET A N 1
ATOM 643 C CA . MET A 1 80 ? 10.993 -6.274 -19.355 1.00 93.19 80 MET A CA 1
ATOM 644 C C . MET A 1 80 ? 10.327 -4.906 -19.162 1.00 93.19 80 MET A C 1
ATOM 646 O O . MET A 1 80 ? 9.725 -4.663 -18.118 1.00 93.19 80 MET A O 1
ATOM 650 N N . GLU A 1 81 ? 10.387 -4.020 -20.159 1.00 94.62 81 GLU A N 1
ATOM 651 C CA . GLU A 1 81 ? 9.716 -2.717 -20.122 1.00 94.62 81 GLU A CA 1
ATOM 652 C C . GLU A 1 81 ? 8.198 -2.887 -20.015 1.00 94.62 81 GLU A C 1
ATOM 654 O O . GLU A 1 81 ? 7.560 -2.270 -19.161 1.00 94.62 81 GLU A O 1
ATOM 659 N N . LYS A 1 82 ? 7.615 -3.776 -20.826 1.00 95.06 82 LYS A N 1
ATOM 660 C CA . LYS A 1 82 ? 6.177 -4.060 -20.789 1.00 95.06 82 LYS A CA 1
ATOM 661 C C . LYS A 1 82 ? 5.734 -4.613 -19.433 1.00 95.06 82 LYS A C 1
ATOM 663 O O . LYS A 1 82 ? 4.677 -4.234 -18.927 1.00 95.06 82 LYS A O 1
ATOM 668 N N . GLU A 1 83 ? 6.522 -5.503 -18.837 1.00 95.88 83 GLU A N 1
ATOM 669 C CA . GLU A 1 83 ? 6.257 -6.025 -17.494 1.00 95.88 83 GLU A CA 1
ATOM 670 C C . GLU A 1 83 ? 6.369 -4.933 -16.424 1.00 95.88 83 GLU A C 1
ATOM 672 O O . GLU A 1 83 ? 5.496 -4.830 -15.559 1.00 95.88 83 GLU A O 1
ATOM 677 N N . ALA A 1 84 ? 7.396 -4.082 -16.500 1.00 94.88 84 ALA A N 1
ATOM 678 C CA . ALA A 1 84 ? 7.573 -2.960 -15.584 1.00 94.88 84 ALA A CA 1
ATOM 679 C C . ALA A 1 84 ? 6.424 -1.946 -15.684 1.00 94.88 84 AL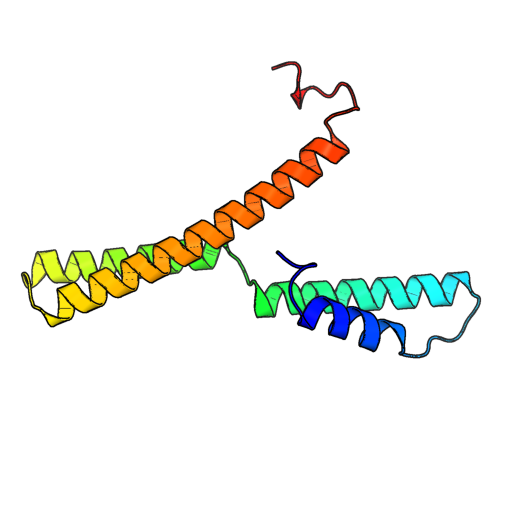A A C 1
ATOM 681 O O . ALA A 1 84 ? 5.927 -1.497 -14.651 1.00 94.88 84 ALA A O 1
ATOM 682 N N . GLN A 1 85 ? 5.942 -1.658 -16.896 1.00 96.06 85 GLN A N 1
ATOM 683 C CA . GLN A 1 85 ? 4.774 -0.806 -17.122 1.00 96.06 85 GLN A CA 1
ATOM 684 C C . GLN A 1 85 ? 3.514 -1.413 -16.494 1.00 96.06 85 GLN A C 1
ATOM 686 O O . GLN A 1 85 ? 2.837 -0.753 -15.714 1.00 96.06 85 GLN A O 1
ATOM 691 N N . CYS A 1 86 ? 3.249 -2.700 -16.736 1.00 96.38 86 CYS A N 1
ATOM 692 C CA . CYS A 1 86 ? 2.117 -3.409 -16.130 1.00 96.38 86 CYS A CA 1
ATOM 693 C C . CYS A 1 86 ? 2.173 -3.393 -14.590 1.00 96.38 86 CYS A C 1
ATOM 695 O O . CYS A 1 86 ? 1.148 -3.276 -13.915 1.00 96.38 86 CYS A O 1
ATOM 697 N N . ASN A 1 87 ? 3.370 -3.499 -14.011 1.00 94.19 87 ASN A N 1
ATOM 698 C CA . ASN A 1 87 ? 3.555 -3.411 -12.564 1.00 94.19 87 ASN A CA 1
ATOM 699 C C . ASN A 1 87 ? 3.318 -1.992 -12.028 1.00 94.19 87 ASN A C 1
ATOM 701 O O . ASN A 1 87 ? 2.728 -1.849 -10.954 1.00 94.19 87 ASN A O 1
ATOM 705 N N . LEU A 1 88 ? 3.738 -0.961 -12.766 1.00 95.50 88 LEU A N 1
ATOM 706 C CA . LEU A 1 88 ? 3.453 0.432 -12.432 1.00 95.50 88 LEU A CA 1
ATOM 707 C C . LEU A 1 88 ? 1.948 0.719 -12.487 1.00 95.50 88 LEU A C 1
ATOM 709 O O . LEU A 1 88 ? 1.411 1.268 -11.529 1.00 95.50 88 LEU A O 1
ATOM 713 N N . ASP A 1 89 ? 1.260 0.271 -13.537 1.00 95.31 89 ASP A N 1
ATOM 714 C CA . ASP A 1 89 ? -0.186 0.457 -13.693 1.00 95.31 89 ASP A CA 1
ATOM 715 C C . ASP A 1 89 ? -0.948 -0.162 -12.507 1.00 95.31 89 ASP A C 1
ATOM 717 O O . ASP A 1 89 ? -1.741 0.511 -11.850 1.00 95.31 89 ASP A O 1
ATOM 721 N N . LYS A 1 90 ? -0.611 -1.401 -12.119 1.00 92.06 90 LYS A N 1
ATOM 722 C CA . LYS A 1 90 ? -1.180 -2.052 -10.920 1.00 92.06 90 LYS A CA 1
ATOM 723 C C . LYS A 1 90 ? -0.892 -1.287 -9.625 1.00 92.06 90 LYS A C 1
ATOM 725 O O . LYS A 1 90 ? -1.713 -1.287 -8.705 1.00 92.06 90 LYS A O 1
ATOM 730 N N . ALA A 1 91 ? 0.292 -0.688 -9.493 1.00 91.38 91 ALA A N 1
ATOM 731 C CA . ALA A 1 91 ? 0.639 0.107 -8.317 1.00 91.38 91 ALA A CA 1
ATOM 732 C C . ALA A 1 91 ? -0.171 1.414 -8.267 1.00 91.38 91 ALA A C 1
ATOM 734 O O . ALA A 1 91 ? -0.640 1.798 -7.191 1.00 91.38 91 ALA A O 1
ATOM 735 N N . LEU A 1 92 ? -0.379 2.056 -9.419 1.00 92.19 92 LEU A N 1
ATOM 736 C CA . LEU A 1 92 ? -1.195 3.260 -9.565 1.00 92.19 92 LEU A CA 1
ATOM 737 C C . LEU A 1 92 ? -2.675 2.984 -9.286 1.00 92.19 92 LEU A C 1
ATOM 739 O O . LEU A 1 92 ? -3.280 3.734 -8.527 1.00 92.19 92 LEU A O 1
ATOM 743 N N . GLU A 1 93 ? -3.236 1.882 -9.789 1.00 90.75 93 GLU A N 1
ATOM 744 C CA . GLU A 1 93 ? -4.612 1.459 -9.480 1.00 90.75 93 GLU A CA 1
ATOM 745 C C . GLU A 1 93 ? -4.828 1.324 -7.965 1.00 90.75 93 GLU A C 1
ATOM 747 O O . GLU A 1 93 ? -5.770 1.882 -7.394 1.00 90.75 93 GLU A O 1
ATOM 752 N N . ARG A 1 94 ? -3.897 0.659 -7.267 1.00 85.81 94 ARG A N 1
ATOM 753 C CA . ARG A 1 94 ? -3.936 0.553 -5.798 1.00 85.81 94 ARG A CA 1
ATOM 754 C C . ARG A 1 94 ? -3.852 1.920 -5.122 1.00 85.81 94 ARG A C 1
ATOM 756 O O . ARG A 1 94 ? -4.498 2.141 -4.097 1.00 85.81 94 ARG A O 1
ATOM 763 N N . GLN A 1 95 ? -3.051 2.839 -5.655 1.00 89.50 95 GLN A N 1
ATOM 764 C CA . GLN A 1 95 ? -2.943 4.196 -5.122 1.00 89.50 95 GLN A CA 1
ATOM 765 C C . GLN A 1 95 ? -4.232 4.991 -5.326 1.00 89.50 95 GLN A C 1
ATOM 767 O O . GLN A 1 95 ? -4.676 5.690 -4.413 1.00 89.50 95 GLN A O 1
ATOM 772 N N . GLU A 1 96 ? -4.861 4.856 -6.486 1.00 89.19 96 GLU A N 1
ATOM 773 C CA . GLU A 1 96 ? -6.125 5.504 -6.797 1.00 89.19 96 GLU A CA 1
ATOM 774 C C . GLU A 1 96 ? -7.238 5.024 -5.860 1.00 89.19 96 GLU A C 1
ATOM 776 O O . GLU A 1 96 ? -7.941 5.836 -5.254 1.00 89.19 96 GLU A O 1
ATOM 781 N N . GLU A 1 97 ? -7.364 3.711 -5.661 1.00 85.31 97 GLU A N 1
ATOM 782 C CA . GLU A 1 97 ? -8.319 3.147 -4.707 1.00 85.31 97 GLU A CA 1
ATOM 783 C C . GLU A 1 97 ? -8.077 3.667 -3.279 1.00 85.31 97 GLU A C 1
ATOM 785 O O . GLU A 1 97 ? -9.030 3.958 -2.547 1.00 85.31 97 GLU A O 1
ATOM 790 N N . PHE A 1 98 ? -6.809 3.817 -2.873 1.00 85.12 98 PHE A N 1
ATOM 791 C CA . PHE A 1 98 ? -6.451 4.346 -1.555 1.00 85.12 98 PHE A CA 1
ATOM 792 C C . PHE A 1 98 ? -6.943 5.788 -1.399 1.00 85.12 98 PHE A C 1
ATOM 794 O O . PHE A 1 98 ? -7.571 6.136 -0.391 1.00 85.12 98 PHE A O 1
ATOM 801 N N . TRP A 1 99 ? -6.698 6.625 -2.409 1.00 84.62 99 TRP A N 1
ATOM 802 C CA . TRP A 1 99 ? -7.150 8.013 -2.420 1.00 84.62 99 TRP A CA 1
ATOM 803 C C . TRP A 1 99 ? -8.666 8.133 -2.471 1.00 84.62 99 TRP A C 1
ATOM 805 O O . TRP A 1 99 ? -9.228 8.979 -1.777 1.00 84.62 99 TRP A O 1
ATOM 815 N N . ARG A 1 100 ? -9.342 7.255 -3.212 1.00 85.69 100 ARG A N 1
ATOM 816 C CA . ARG A 1 100 ? -10.804 7.198 -3.279 1.00 85.69 100 ARG A CA 1
ATOM 817 C C . ARG A 1 100 ? -11.423 6.929 -1.909 1.00 85.69 100 ARG A C 1
ATOM 819 O O . ARG A 1 100 ? -12.359 7.618 -1.505 1.00 85.69 100 ARG A O 1
ATOM 826 N N . GLU A 1 101 ? -10.880 5.969 -1.163 1.00 82.75 101 GLU A N 1
ATOM 827 C CA . GLU A 1 101 ? -11.341 5.664 0.195 1.00 82.75 101 GLU A CA 1
ATOM 828 C C . GLU A 1 101 ? -11.075 6.838 1.154 1.00 82.75 101 GLU A C 1
ATOM 830 O O . GLU A 1 101 ? -11.957 7.233 1.920 1.00 82.75 101 GLU A O 1
ATOM 835 N N . LYS A 1 102 ? -9.888 7.455 1.070 1.00 82.56 102 LYS A N 1
ATOM 836 C CA . LYS A 1 102 ? -9.534 8.664 1.832 1.00 82.56 102 LYS A CA 1
ATOM 837 C C . LYS A 1 102 ? -10.481 9.830 1.551 1.00 82.56 102 LYS A C 1
ATOM 839 O O . LYS A 1 102 ? -10.961 10.453 2.494 1.00 82.56 102 LYS A O 1
ATOM 844 N N . ALA A 1 103 ? -10.769 10.104 0.282 1.00 82.88 103 ALA A N 1
ATOM 845 C CA . ALA A 1 103 ? -11.680 11.163 -0.134 1.00 82.88 103 ALA A CA 1
ATOM 846 C C . ALA A 1 103 ? -13.100 10.911 0.384 1.00 82.88 103 ALA A C 1
ATOM 848 O O . ALA A 1 103 ? -13.729 11.827 0.904 1.00 82.88 103 ALA A O 1
ATOM 849 N N . ARG A 1 104 ? -13.580 9.660 0.336 1.00 83.06 104 ARG A N 1
ATOM 850 C CA . ARG A 1 104 ? -14.886 9.283 0.896 1.00 83.06 104 ARG A CA 1
ATOM 851 C C . ARG A 1 104 ? -14.963 9.517 2.405 1.00 83.06 104 ARG A C 1
ATOM 853 O O . ARG A 1 104 ? -15.972 10.018 2.893 1.00 83.06 104 ARG A O 1
ATOM 860 N N . ILE A 1 105 ? -13.911 9.165 3.144 1.00 81.31 105 ILE A N 1
ATOM 861 C CA . ILE A 1 105 ? -13.833 9.420 4.590 1.00 81.31 105 ILE A CA 1
ATOM 862 C C . ILE A 1 105 ? -13.838 10.927 4.867 1.00 81.31 105 ILE A C 1
ATOM 864 O O . ILE A 1 105 ? -14.597 11.377 5.722 1.00 81.31 105 ILE A O 1
ATOM 868 N N . ASN A 1 106 ? -13.041 11.706 4.132 1.00 75.75 106 ASN A N 1
ATOM 869 C CA . ASN A 1 106 ? -13.008 13.162 4.277 1.00 75.75 106 ASN A CA 1
ATOM 870 C C . ASN A 1 106 ? -14.375 13.779 3.971 1.00 75.75 106 ASN A C 1
ATOM 872 O O . ASN A 1 106 ? -14.877 14.554 4.775 1.00 75.75 106 ASN A O 1
ATOM 876 N N . TRP A 1 107 ? -15.029 13.363 2.884 1.00 76.00 107 TRP A N 1
ATOM 877 C CA . TRP A 1 107 ? -16.395 13.776 2.568 1.00 76.00 107 TRP A CA 1
ATOM 878 C C . TRP A 1 107 ? -17.362 13.461 3.709 1.00 76.00 107 TRP A C 1
ATOM 880 O O . TRP A 1 107 ? -18.155 14.307 4.099 1.00 76.00 107 TRP A O 1
ATOM 890 N N . HIS A 1 108 ? -17.296 12.264 4.293 1.00 72.81 108 HIS A N 1
ATOM 891 C CA . HIS A 1 108 ? -18.175 11.924 5.407 1.00 72.81 108 HIS A CA 1
ATOM 892 C C . HIS A 1 108 ? -17.917 12.796 6.651 1.00 72.81 108 HIS A C 1
ATOM 894 O O . HIS A 1 108 ? -18.863 13.167 7.345 1.00 72.81 108 HIS A O 1
ATOM 900 N N . LEU A 1 109 ? -16.655 13.130 6.933 1.00 69.69 109 LEU A N 1
ATOM 901 C CA . LEU A 1 109 ? -16.261 13.918 8.104 1.00 69.69 109 LEU A CA 1
ATOM 902 C C . LEU A 1 109 ? -16.488 15.429 7.935 1.00 69.69 109 LEU A C 1
ATOM 904 O O . LEU A 1 109 ? -16.784 16.108 8.920 1.00 69.69 109 LEU A O 1
ATOM 908 N N . GLU A 1 110 ? -16.3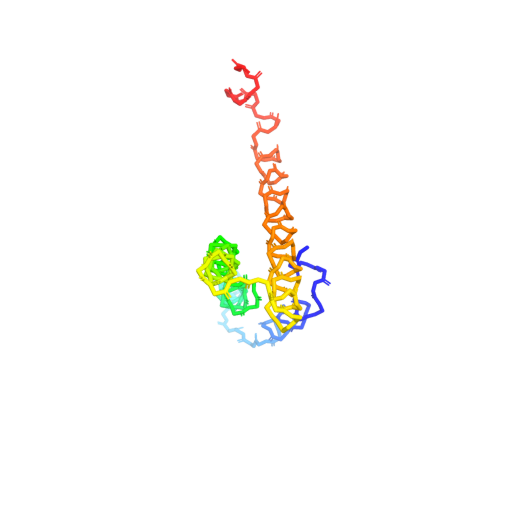25 15.951 6.719 1.00 70.44 110 GLU A N 1
ATOM 909 C CA . GLU A 1 110 ? -16.274 17.389 6.412 1.00 70.44 110 GLU A CA 1
ATOM 910 C C . GLU A 1 110 ? -17.469 17.882 5.576 1.00 70.44 110 GLU A C 1
ATOM 912 O O . GLU A 1 110 ? -17.778 19.074 5.621 1.00 70.44 110 GLU A O 1
ATOM 917 N N . GLY A 1 111 ? -18.157 16.969 4.878 1.00 62.47 111 GLY A N 1
ATOM 918 C CA . GLY A 1 111 ? -19.278 17.185 3.950 1.00 62.47 111 GLY A CA 1
ATOM 919 C C . GLY A 1 111 ? -20.467 17.927 4.539 1.00 62.47 111 GLY A C 1
ATOM 920 O O . GLY A 1 111 ? -20.929 18.916 3.986 1.00 62.47 111 GLY A O 1
ATOM 921 N N . ASP A 1 112 ? -20.943 17.461 5.692 1.00 61.94 112 ASP A N 1
ATOM 922 C CA . ASP A 1 112 ? -22.158 17.982 6.335 1.00 61.94 112 ASP A CA 1
ATOM 923 C C . ASP A 1 112 ? -21.863 19.112 7.340 1.00 61.94 112 ASP A C 1
ATOM 925 O O . ASP A 1 112 ? -22.750 19.696 7.955 1.00 61.94 112 ASP A O 1
ATOM 929 N N . ARG A 1 113 ? -20.582 19.438 7.548 1.00 59.91 113 ARG A N 1
ATOM 930 C CA . ARG A 1 113 ? -20.150 20.341 8.626 1.00 59.91 113 ARG A CA 1
ATOM 931 C C . ARG A 1 113 ? -19.976 21.799 8.214 1.00 59.91 113 ARG A C 1
ATOM 933 O O . ARG A 1 113 ? -19.393 22.559 8.981 1.00 59.91 113 ARG A O 1
ATOM 940 N N . ASN A 1 114 ? -20.475 22.200 7.043 1.00 58.00 114 ASN A N 1
ATOM 941 C CA . ASN A 1 114 ? -20.334 23.567 6.521 1.00 58.00 114 ASN A CA 1
ATOM 942 C C . ASN A 1 114 ? -18.883 24.082 6.672 1.00 58.00 114 ASN A C 1
ATOM 944 O O . ASN A 1 114 ? -18.623 25.202 7.111 1.00 58.00 114 ASN A O 1
ATOM 948 N N . THR A 1 115 ? -17.923 23.186 6.422 1.00 62.75 115 THR A N 1
ATOM 949 C CA . THR A 1 115 ? -16.499 23.445 6.626 1.00 62.75 115 THR A CA 1
ATOM 950 C C . THR A 1 115 ? -15.951 24.260 5.460 1.00 62.75 115 THR A C 1
ATOM 952 O O . THR A 1 115 ? -16.504 24.248 4.360 1.00 62.75 115 THR A O 1
ATOM 955 N N . ALA A 1 116 ? -14.821 24.942 5.669 1.00 64.88 116 ALA A N 1
ATOM 956 C CA . ALA A 1 116 ? -14.148 25.736 4.635 1.00 64.88 116 ALA A CA 1
ATOM 957 C C . ALA A 1 116 ? -13.765 24.938 3.366 1.00 64.88 116 ALA A C 1
ATOM 959 O O . ALA A 1 116 ? -13.366 25.544 2.377 1.00 64.88 116 ALA A O 1
ATOM 960 N N . TYR A 1 117 ? -13.898 23.605 3.384 1.00 62.72 117 TYR A N 1
ATOM 961 C CA . TYR A 1 117 ? -13.720 22.724 2.232 1.00 62.72 117 TYR A CA 1
ATOM 962 C C . TYR A 1 117 ? -14.689 23.040 1.074 1.00 62.72 117 TYR A C 1
ATOM 964 O O . TYR A 1 117 ? -14.305 22.889 -0.078 1.00 62.72 117 TYR A O 1
ATOM 972 N N . PHE A 1 118 ? -15.905 23.528 1.361 1.00 59.84 118 PHE A N 1
ATOM 973 C CA . PHE A 1 118 ? -16.922 23.872 0.345 1.00 59.84 118 PHE A CA 1
ATOM 974 C C . PHE A 1 118 ? -17.026 25.366 0.022 1.00 59.84 118 PHE A C 1
ATOM 976 O O . PHE A 1 118 ? -17.825 25.757 -0.823 1.00 59.84 118 PHE A O 1
ATOM 983 N N . HIS A 1 119 ? -16.245 26.204 0.703 1.00 66.50 119 HIS A N 1
ATOM 984 C CA . HIS A 1 119 ? -16.289 27.666 0.563 1.00 66.50 119 HIS A CA 1
ATOM 985 C C . HIS A 1 119 ? -15.011 28.221 -0.084 1.00 66.50 119 HIS A C 1
ATOM 987 O O . HIS A 1 119 ? -14.645 29.374 0.149 1.00 66.50 119 HIS A O 1
ATOM 993 N N . LYS A 1 120 ? -14.320 27.391 -0.872 1.00 55.88 120 LYS A N 1
ATOM 994 C CA . LYS A 1 120 ? -13.176 27.767 -1.707 1.00 55.88 120 LYS A CA 1
ATOM 995 C C . LYS A 1 120 ? -13.395 27.358 -3.152 1.00 55.88 120 LYS A C 1
ATOM 997 O O . LYS A 1 120 ? -13.892 26.233 -3.364 1.00 55.88 120 LYS A O 1
#

Organism: NCBI:txid97028

Radius of gyration: 21.71 Å; chains: 1; bounding box: 44×43×62 Å

Sequence (120 aa):
MWSLHEDCKNIITSSWTEVAIGCPMYVLNVKLKRLKDKLKTWNKEVFGNVHSYVKDAEKSLQHIQSQIHLDGHSDALMIMEKEAQCNLDKALERQEEFWREKARINWHLEGDRNTAYFHK

Secondary structure (DSSP, 8-state):
--TTSHHHHHHHHHHHHS---SSHHHHHHHHHHHHHHHHHHHHHHHT--HHHHHHHHHHHHHHHHHHHHHH---HHHHHHHHHHHHHHHHHHHHHHHHHHHHHHHHHHHHTTTT-GGG--